Protein AF-A0A848TA53-F1 (afdb_monomer)

pLDDT: mean 90.96, std 12.97, range [39.28, 98.38]

Secondary structure (DSSP, 8-st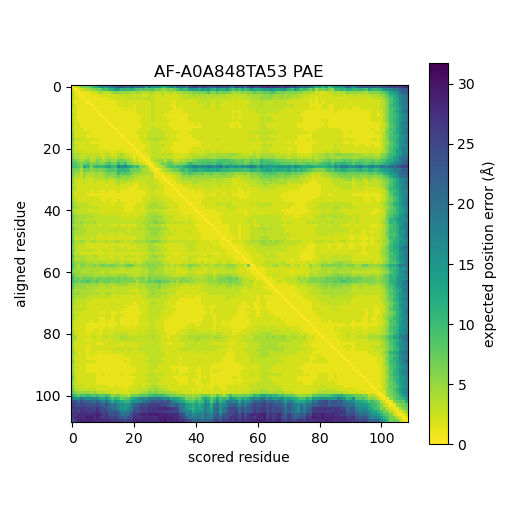ate):
-HHHHHHHHHHHHHHHTT-EESSPPPTT---SEEEEE-SS---HHHHTT-SSS--B-----SS--HHHHHHHHHEEEEE-SGGGGGS-HHHHHHHHHHHH---------

Foldseek 3Di:
DQQLVLVVLLQVLLVVLQKHFPDDDDNPDRDQKTKIFEPFFFDVVLQVPQDPWRKDQPDDDPDPDPVVVVRSRGIIITGSDNCCVVDDSVSSNVSSNSRHDDDPPPPDD

Radius of gyration: 14.4 Å; Cα contacts (8 Å, |Δi|>4): 156; chains: 1; bounding box: 31×33×45 Å

Mean predicted aligned error: 4.82 Å

Sequence (109 aa):
PRYLAQRQRVIDIAADCGLTPLAMPETDIPMTSMPFLAPSPIPLGAIERTRHLTYAKYYRPLAGLPEVTRLFAHLVNIPCHGDVAKLSDDQIAGDMLICTERRIQAVAS

Solvent-accessible surface area (backbone atoms only — not comparable to full-atom values): 6406 Å² total; per-residue (Å²): 115,58,26,55,55,35,40,51,52,49,51,54,47,34,46,78,50,57,32,40,66,72,63,86,76,67,91,85,64,76,44,58,53,47,52,26,34,34,91,47,71,43,54,69,77,36,49,73,65,36,82,82,60,81,53,47,71,86,71,80,68,94,58,90,43,70,68,54,46,52,50,56,34,20,37,38,31,42,67,13,31,63,73,55,76,80,54,55,70,67,56,54,40,54,40,48,36,54,44,53,60,79,77,78,74,78,78,82,125

Nearest PDB structures (foldseek):
  7ns7-assembly1_B  TM=6.024E-01  e=1.068E-01  Homo sapiens
  3kgw-assembly1_B  TM=6.704E-01  e=3.814E-01  Mus musculus
  7ns7-assembly1_A  TM=5.477E-01  e=2.019E-01  Homo sapiens
  1h0c-assembly1_A-2  TM=5.355E-01  e=3.358E-01  Homo sapiens
  4i8a-assembly2_D  TM=4.493E-01  e=1.668E-01  Homo sapiens

Structure (mmCIF, N/CA/C/O backbone):
data_AF-A0A848TA53-F1
#
_entry.id   AF-A0A848TA53-F1
#
loop_
_atom_site.group_PDB
_atom_site.id
_atom_site.type_symbol
_atom_site.label_atom_id
_atom_site.label_alt_id
_atom_site.label_comp_id
_atom_site.label_asym_id
_atom_site.label_entity_id
_atom_site.label_seq_id
_atom_site.pdbx_PDB_ins_code
_atom_site.Cartn_x
_atom_site.Cartn_y
_atom_site.Cartn_z
_atom_site.occupancy
_atom_site.B_iso_or_equiv
_atom_site.auth_seq_id
_atom_site.auth_comp_id
_atom_site.auth_asym_id
_atom_site.auth_atom_id
_atom_site.pdbx_PDB_model_num
ATOM 1 N N . PRO A 1 1 ? 9.427 7.027 -16.980 1.00 58.97 1 PRO A N 1
ATOM 2 C CA . PRO A 1 1 ? 9.068 5.632 -17.351 1.00 58.97 1 PRO A CA 1
ATOM 3 C C . PRO A 1 1 ? 8.978 4.655 -16.163 1.00 58.97 1 PRO A C 1
ATOM 5 O O . PRO A 1 1 ? 7.964 3.984 -16.028 1.00 58.97 1 PRO A O 1
ATOM 8 N N . ARG A 1 2 ? 9.998 4.580 -15.285 1.00 81.25 2 ARG A N 1
ATOM 9 C CA . ARG A 1 2 ? 10.041 3.570 -14.204 1.00 81.25 2 ARG A CA 1
ATOM 10 C C . ARG A 1 2 ? 8.907 3.692 -13.177 1.00 81.25 2 ARG A C 1
ATOM 12 O O . ARG A 1 2 ? 8.350 2.674 -12.802 1.00 81.25 2 ARG A O 1
ATOM 19 N N . TYR A 1 3 ? 8.529 4.907 -12.779 1.00 86.75 3 TYR A N 1
ATOM 20 C CA . TYR A 1 3 ? 7.473 5.128 -11.779 1.00 86.75 3 TYR A CA 1
ATOM 21 C C . TYR A 1 3 ? 6.098 4.611 -12.220 1.00 86.75 3 TYR A C 1
ATOM 23 O O . TYR A 1 3 ? 5.436 3.932 -11.449 1.00 86.75 3 TYR A O 1
ATOM 31 N N . LEU A 1 4 ? 5.687 4.873 -13.466 1.00 89.75 4 LEU A N 1
ATOM 32 C CA . LEU A 1 4 ? 4.387 4.415 -13.975 1.00 89.75 4 LEU A CA 1
ATOM 33 C C . LEU A 1 4 ? 4.323 2.883 -14.061 1.00 89.75 4 LEU A C 1
ATOM 35 O O . LEU A 1 4 ? 3.338 2.287 -13.636 1.00 89.75 4 LEU A O 1
ATOM 39 N N . ALA A 1 5 ? 5.402 2.249 -14.533 1.00 91.62 5 ALA A N 1
ATOM 40 C CA . ALA A 1 5 ? 5.499 0.793 -14.596 1.00 91.62 5 ALA A CA 1
ATOM 41 C C . ALA A 1 5 ? 5.494 0.149 -13.199 1.00 91.62 5 ALA A C 1
ATOM 43 O O . ALA A 1 5 ? 4.786 -0.827 -12.982 1.00 91.62 5 ALA A O 1
ATOM 44 N N . GLN A 1 6 ? 6.242 0.706 -12.236 1.00 94.38 6 GLN A N 1
ATOM 45 C CA . GLN A 1 6 ? 6.229 0.192 -10.862 1.00 94.38 6 GLN A CA 1
ATOM 46 C C . GLN A 1 6 ? 4.881 0.423 -10.176 1.00 94.38 6 GLN A C 1
ATOM 48 O O . GLN A 1 6 ? 4.428 -0.443 -9.439 1.00 94.38 6 GLN A O 1
ATOM 53 N N . ARG A 1 7 ? 4.205 1.544 -10.446 1.00 94.12 7 ARG A N 1
ATOM 54 C CA . ARG A 1 7 ? 2.847 1.799 -9.956 1.00 94.12 7 ARG A CA 1
ATOM 55 C C . ARG A 1 7 ? 1.870 0.737 -10.445 1.00 94.12 7 ARG A C 1
ATOM 57 O O . ARG A 1 7 ? 1.172 0.166 -9.618 1.00 94.12 7 ARG A O 1
ATOM 64 N N . GLN A 1 8 ? 1.847 0.458 -11.750 1.00 94.06 8 GLN A N 1
ATOM 65 C CA . GLN A 1 8 ? 0.961 -0.571 -12.299 1.00 94.06 8 GLN A CA 1
ATOM 66 C C . GLN A 1 8 ? 1.275 -1.947 -11.705 1.00 94.06 8 GLN A C 1
ATOM 68 O O . GLN A 1 8 ? 0.389 -2.596 -11.169 1.00 94.06 8 GLN A O 1
ATOM 73 N N . ARG A 1 9 ? 2.556 -2.323 -11.678 1.00 95.94 9 ARG A N 1
ATOM 74 C CA . ARG A 1 9 ? 3.021 -3.581 -11.084 1.00 95.94 9 ARG A CA 1
ATOM 75 C C . ARG A 1 9 ? 2.585 -3.745 -9.625 1.00 95.94 9 ARG A C 1
ATOM 77 O O . ARG A 1 9 ? 2.114 -4.805 -9.240 1.00 95.94 9 ARG A O 1
ATOM 84 N N . VAL A 1 10 ? 2.722 -2.698 -8.809 1.00 96.81 10 VAL A N 1
ATOM 85 C CA . VAL A 1 10 ? 2.289 -2.717 -7.403 1.00 96.81 10 VAL A CA 1
ATOM 86 C C . VAL A 1 10 ? 0.770 -2.847 -7.288 1.00 96.81 10 VAL A C 1
ATOM 88 O O . VAL A 1 10 ? 0.311 -3.542 -6.391 1.00 96.81 10 VAL A O 1
ATOM 91 N N . ILE A 1 11 ? -0.007 -2.215 -8.176 1.00 96.56 11 ILE A N 1
ATOM 92 C CA . ILE A 1 11 ? -1.472 -2.359 -8.208 1.00 96.56 11 ILE A CA 1
ATOM 93 C C . ILE A 1 11 ? -1.867 -3.805 -8.520 1.00 96.56 11 ILE A C 1
ATOM 95 O O . ILE A 1 11 ? -2.713 -4.351 -7.815 1.00 96.56 11 ILE A O 1
ATOM 99 N N . ASP A 1 12 ? -1.242 -4.414 -9.527 1.00 97.44 12 ASP A N 1
ATOM 100 C CA . ASP A 1 12 ? -1.565 -5.774 -9.963 1.00 97.44 12 ASP A CA 1
ATOM 101 C C . ASP A 1 12 ? -1.274 -6.788 -8.840 1.00 97.44 12 ASP A C 1
ATOM 103 O O . ASP A 1 12 ? -2.159 -7.534 -8.429 1.00 97.44 12 ASP A O 1
ATOM 107 N N . ILE A 1 13 ? -0.080 -6.725 -8.236 1.00 98.38 13 ILE A N 1
ATOM 108 C CA . ILE A 1 13 ? 0.300 -7.611 -7.119 1.00 98.38 13 ILE A CA 1
ATOM 109 C C . ILE A 1 13 ? -0.585 -7.367 -5.885 1.00 98.38 13 ILE A C 1
ATOM 111 O O . ILE A 1 13 ? -0.972 -8.308 -5.188 1.00 98.38 13 ILE A O 1
ATOM 115 N N . ALA A 1 14 ? -0.927 -6.107 -5.598 1.00 97.88 14 ALA A N 1
ATOM 116 C CA . ALA A 1 14 ? -1.803 -5.765 -4.482 1.00 97.88 14 ALA A CA 1
ATOM 117 C C . ALA A 1 14 ? -3.196 -6.381 -4.651 1.00 97.88 14 ALA A C 1
ATOM 119 O O . ALA A 1 14 ? -3.738 -6.912 -3.680 1.00 97.88 14 ALA A O 1
ATOM 120 N N . ALA A 1 15 ? -3.746 -6.357 -5.869 1.00 97.56 15 ALA A N 1
ATOM 121 C CA . ALA A 1 15 ? -5.027 -6.982 -6.175 1.00 97.56 15 ALA A CA 1
ATOM 122 C C . ALA A 1 15 ? -4.994 -8.495 -5.904 1.00 97.56 15 ALA A C 1
ATOM 124 O O . ALA A 1 15 ? -5.889 -9.006 -5.227 1.00 97.56 15 ALA A O 1
ATOM 125 N N . ASP A 1 16 ? -3.927 -9.183 -6.321 1.00 97.62 16 ASP A N 1
ATOM 126 C CA . ASP A 1 16 ? -3.736 -10.619 -6.068 1.00 97.62 16 ASP A CA 1
ATOM 127 C C . ASP A 1 16 ? -3.589 -10.945 -4.571 1.00 97.62 16 ASP A C 1
ATOM 129 O O . ASP A 1 16 ? -4.005 -12.009 -4.109 1.00 97.62 16 ASP A O 1
ATOM 133 N N . CYS A 1 17 ? -3.061 -10.006 -3.780 1.00 97.19 17 CYS A N 1
ATOM 134 C CA . CYS A 1 17 ? -2.971 -10.127 -2.322 1.00 97.19 17 CYS A CA 1
ATOM 135 C C . CYS A 1 17 ? -4.273 -9.742 -1.592 1.00 97.19 17 CYS A C 1
ATOM 137 O O . CYS A 1 17 ? -4.343 -9.837 -0.367 1.00 97.19 17 CYS A O 1
ATOM 139 N N . GLY A 1 18 ? -5.313 -9.306 -2.309 1.00 96.94 18 GLY A N 1
ATOM 140 C CA . GLY A 1 18 ? -6.597 -8.899 -1.733 1.00 96.94 18 GLY A CA 1
ATOM 141 C C . GLY A 1 18 ? -6.639 -7.458 -1.214 1.00 96.94 18 GLY A C 1
ATOM 142 O O . GLY A 1 18 ? -7.548 -7.105 -0.462 1.00 96.94 18 GLY A O 1
ATOM 143 N N . LEU A 1 19 ? -5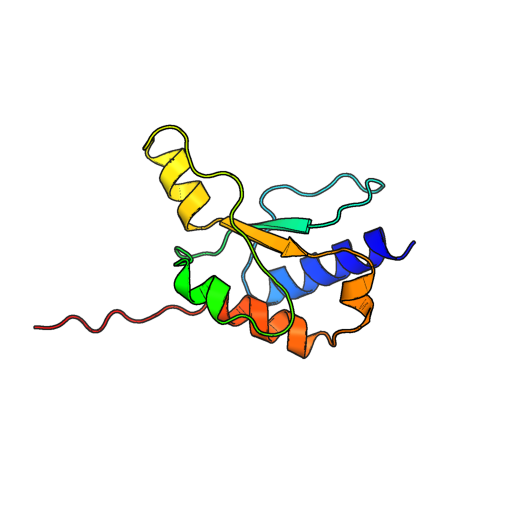.678 -6.617 -1.595 1.00 97.88 19 LEU A N 1
ATOM 144 C CA . LEU A 1 19 ? -5.690 -5.180 -1.337 1.00 97.88 19 LEU A CA 1
ATOM 145 C C . LEU A 1 19 ? -6.396 -4.442 -2.481 1.00 97.88 19 LEU A C 1
ATOM 147 O O . LEU A 1 19 ? -6.283 -4.805 -3.646 1.00 97.88 19 LEU A O 1
ATOM 151 N N . THR A 1 20 ? -7.106 -3.361 -2.164 1.00 97.81 20 THR A N 1
ATOM 152 C CA . THR A 1 20 ? -7.766 -2.508 -3.169 1.00 97.81 20 THR A CA 1
ATOM 153 C C . THR A 1 20 ? -7.200 -1.092 -3.116 1.00 97.81 20 THR A C 1
ATOM 155 O O . THR A 1 20 ? -7.093 -0.552 -2.015 1.00 97.81 20 THR A O 1
ATOM 158 N N . PRO A 1 21 ? -6.844 -0.448 -4.243 1.00 97.12 21 PRO A N 1
ATOM 159 C CA . PRO A 1 21 ? -6.436 0.955 -4.236 1.00 97.12 21 PRO A CA 1
ATOM 160 C C . PRO A 1 21 ? -7.501 1.838 -3.575 1.00 97.12 21 PRO A C 1
ATOM 162 O O . PRO A 1 21 ? -8.686 1.710 -3.877 1.00 97.12 21 PRO A O 1
ATOM 165 N N . LEU A 1 22 ? -7.094 2.758 -2.693 1.00 96.12 22 LEU A N 1
ATOM 166 C CA . LEU A 1 22 ? -8.025 3.724 -2.091 1.00 96.12 22 LEU A CA 1
ATOM 167 C C . LEU A 1 22 ? -8.670 4.614 -3.165 1.00 96.12 22 LEU A C 1
ATOM 169 O O . LEU A 1 22 ? -9.839 4.977 -3.065 1.00 96.12 22 LEU A O 1
ATOM 173 N N . ALA A 1 23 ? -7.889 4.963 -4.184 1.00 93.06 23 ALA A N 1
ATOM 174 C CA . ALA A 1 23 ? -8.337 5.637 -5.388 1.00 93.06 23 ALA A CA 1
ATOM 175 C C . ALA A 1 23 ? -7.451 5.198 -6.556 1.00 93.06 23 ALA A C 1
ATOM 177 O O . ALA A 1 23 ? -6.251 4.967 -6.378 1.00 93.06 23 ALA A O 1
ATOM 178 N N . MET A 1 24 ? -8.036 5.101 -7.750 1.00 90.50 24 MET A N 1
ATOM 179 C CA . MET A 1 24 ? -7.259 4.849 -8.960 1.00 90.50 24 MET A CA 1
ATOM 180 C C . MET A 1 24 ? -6.507 6.124 -9.358 1.00 90.50 24 MET A C 1
ATOM 182 O O . MET A 1 24 ? -7.114 7.196 -9.397 1.00 90.50 24 MET A O 1
ATOM 186 N N . PRO A 1 25 ? -5.198 6.035 -9.632 1.00 84.88 25 PRO A N 1
ATOM 187 C CA . PRO A 1 25 ? -4.400 7.200 -9.970 1.00 84.88 25 PRO A CA 1
ATOM 188 C C . PRO A 1 25 ? -4.651 7.630 -11.419 1.00 84.88 25 PRO A C 1
ATOM 190 O O . PRO A 1 25 ? -4.867 6.794 -12.297 1.00 84.88 25 PRO A O 1
ATOM 193 N N . GLU A 1 26 ? -4.543 8.930 -11.691 1.00 83.94 26 GLU A N 1
ATOM 194 C CA . GLU A 1 26 ? -4.510 9.443 -13.064 1.00 83.94 26 GLU A CA 1
ATOM 195 C C . GLU A 1 26 ? -3.289 8.889 -13.821 1.00 83.94 26 GLU A C 1
ATOM 197 O O . GLU A 1 26 ? -2.221 8.645 -13.241 1.00 83.94 26 GLU A O 1
ATOM 202 N N . THR A 1 27 ? -3.436 8.660 -15.127 1.00 77.19 27 THR A N 1
ATOM 203 C CA . THR A 1 27 ? -2.524 7.813 -15.913 1.00 77.19 27 THR A CA 1
ATOM 204 C C . THR A 1 27 ? -1.075 8.299 -15.927 1.00 77.19 27 THR A C 1
ATOM 206 O O . THR A 1 27 ? -0.182 7.454 -15.886 1.00 77.19 27 THR A O 1
ATOM 209 N N . ASP A 1 28 ? -0.822 9.607 -15.835 1.00 82.69 28 ASP A N 1
ATOM 210 C CA . ASP A 1 28 ? 0.506 10.179 -16.112 1.00 82.69 28 ASP A CA 1
ATOM 211 C C . ASP A 1 28 ? 1.210 10.810 -14.901 1.00 82.69 28 ASP A C 1
ATOM 213 O O . ASP A 1 28 ? 2.284 11.401 -15.037 1.00 82.69 28 ASP A O 1
ATOM 217 N N . ILE A 1 29 ? 0.658 10.653 -13.694 1.00 84.88 29 ILE A N 1
ATOM 218 C CA . ILE A 1 29 ? 1.256 11.227 -12.482 1.00 84.88 29 ILE A CA 1
ATOM 219 C C . ILE A 1 29 ? 2.277 10.250 -11.871 1.00 84.88 29 ILE A C 1
ATOM 221 O O . ILE A 1 29 ? 1.905 9.143 -11.462 1.00 84.88 29 ILE A O 1
ATOM 225 N N . PRO A 1 30 ? 3.568 10.625 -11.758 1.00 85.38 30 PRO A N 1
ATOM 226 C CA . PRO A 1 30 ? 4.544 9.822 -11.037 1.00 85.38 30 PRO A CA 1
ATOM 227 C C . PRO A 1 30 ? 4.236 9.840 -9.538 1.00 85.38 30 PRO A C 1
ATOM 229 O O . PRO A 1 30 ? 4.024 10.892 -8.941 1.00 85.38 30 PRO A O 1
ATOM 232 N N . MET A 1 31 ? 4.252 8.663 -8.917 1.00 90.31 31 MET A N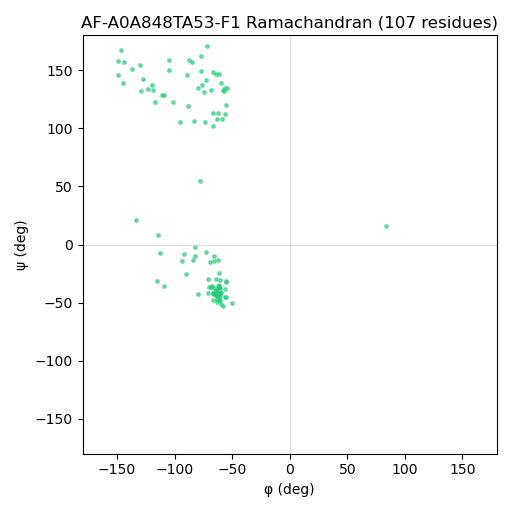 1
ATOM 233 C CA . MET A 1 31 ? 3.944 8.497 -7.498 1.00 90.31 31 MET A CA 1
ATOM 234 C C . MET A 1 31 ? 5.061 7.726 -6.810 1.00 90.31 31 MET A C 1
ATOM 236 O O . MET A 1 31 ? 5.636 6.800 -7.379 1.00 90.31 31 MET A O 1
ATOM 240 N N . THR A 1 32 ? 5.381 8.111 -5.578 1.00 93.69 32 THR A N 1
ATOM 241 C CA . THR A 1 32 ? 6.376 7.409 -4.756 1.00 93.69 32 THR A CA 1
ATOM 242 C C . THR A 1 32 ? 5.749 6.315 -3.902 1.00 93.69 32 THR A C 1
ATOM 244 O O . THR A 1 32 ? 6.430 5.344 -3.579 1.00 93.69 32 THR A O 1
ATOM 247 N N . SER A 1 33 ? 4.461 6.444 -3.576 1.00 95.62 33 SER A N 1
ATOM 248 C CA . SER A 1 33 ? 3.658 5.437 -2.882 1.00 95.62 33 SER A CA 1
ATOM 249 C C . SER A 1 33 ? 2.192 5.519 -3.302 1.00 95.62 33 SER A C 1
ATOM 251 O O . SER A 1 33 ? 1.735 6.571 -3.754 1.00 95.62 33 SER A O 1
ATOM 253 N N . MET A 1 34 ? 1.468 4.418 -3.121 1.00 95.88 34 MET A N 1
ATOM 254 C CA . MET A 1 34 ? 0.041 4.284 -3.403 1.00 95.88 34 MET A CA 1
ATOM 255 C C . MET A 1 34 ? -0.712 3.840 -2.139 1.00 95.88 34 MET A C 1
ATOM 257 O O . MET A 1 34 ? -0.248 2.919 -1.464 1.00 95.88 34 MET A O 1
ATOM 261 N N . PRO A 1 35 ? -1.851 4.471 -1.801 1.00 97.31 35 PRO A N 1
ATOM 262 C CA . PRO A 1 35 ? -2.711 4.032 -0.707 1.00 97.31 35 PRO A CA 1
ATOM 263 C C . PRO A 1 35 ? -3.604 2.854 -1.121 1.00 97.31 35 PRO A C 1
ATOM 265 O O . PRO A 1 35 ? -4.267 2.900 -2.158 1.00 97.31 35 PRO A O 1
ATOM 268 N N . PHE A 1 36 ? -3.680 1.841 -0.264 1.00 98.12 36 PHE A N 1
ATOM 269 C CA . PHE A 1 36 ? -4.514 0.651 -0.421 1.00 98.12 36 PHE A CA 1
ATOM 270 C C . PHE A 1 36 ? -5.340 0.374 0.834 1.00 98.12 36 PHE A C 1
ATOM 272 O O . PHE A 1 36 ? -4.949 0.727 1.946 1.00 98.12 36 PHE A O 1
ATOM 279 N N . LEU A 1 37 ? -6.468 -0.301 0.650 1.00 98.00 37 LEU A N 1
ATOM 280 C CA . LEU A 1 37 ? -7.343 -0.802 1.695 1.00 98.00 37 LEU A CA 1
ATOM 281 C C . LEU A 1 37 ? -7.254 -2.323 1.761 1.00 98.00 37 LEU A C 1
ATOM 283 O O . LEU A 1 37 ? -7.428 -3.007 0.752 1.00 98.00 37 LEU A O 1
ATOM 287 N N . ALA A 1 38 ? -7.022 -2.838 2.964 1.00 97.31 38 ALA A N 1
ATOM 288 C CA . ALA A 1 38 ? -7.168 -4.252 3.267 1.00 97.31 38 ALA A CA 1
ATOM 289 C C . ALA A 1 38 ? -8.622 -4.606 3.623 1.00 97.31 38 ALA A C 1
ATOM 291 O O . ALA A 1 38 ? -9.369 -3.756 4.114 1.00 97.31 38 ALA A O 1
ATOM 292 N N . PRO A 1 39 ? -9.024 -5.879 3.462 1.00 95.12 39 PRO A N 1
ATOM 293 C CA . PRO A 1 39 ? -10.348 -6.364 3.857 1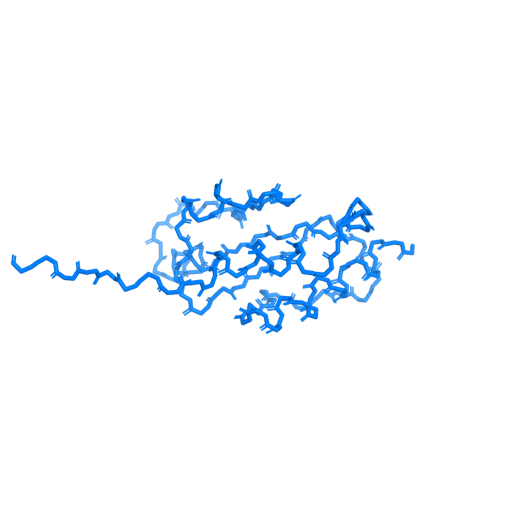.00 95.12 39 PRO A CA 1
ATOM 294 C C . PRO A 1 39 ? -10.505 -6.489 5.382 1.00 95.12 39 PRO A C 1
ATOM 296 O O . PRO A 1 39 ? -11.579 -6.824 5.879 1.00 95.12 39 PRO A O 1
ATOM 299 N N . SER A 1 40 ? -9.432 -6.293 6.147 1.00 95.25 40 SER A N 1
ATOM 300 C CA . SER A 1 40 ? -9.421 -6.344 7.610 1.00 95.25 40 SER A CA 1
ATOM 301 C C . SER A 1 40 ? -8.448 -5.300 8.172 1.00 95.25 40 SER A C 1
ATOM 303 O O . SER A 1 40 ? -7.543 -4.874 7.449 1.00 95.25 40 SER A O 1
ATOM 305 N N . PRO A 1 41 ? -8.616 -4.850 9.431 1.00 96.62 41 PRO A N 1
ATOM 306 C CA . PRO A 1 41 ? -7.727 -3.860 10.023 1.00 96.62 41 PRO A CA 1
ATOM 307 C C . PRO A 1 41 ? -6.268 -4.321 10.022 1.00 96.62 41 PRO A C 1
ATOM 309 O O . PRO A 1 41 ? -5.961 -5.429 10.455 1.00 96.62 41 PRO A O 1
ATOM 312 N N . ILE A 1 42 ? -5.369 -3.436 9.599 1.00 96.00 42 ILE A N 1
ATOM 313 C CA . ILE A 1 42 ? -3.926 -3.672 9.567 1.00 96.00 42 ILE A CA 1
ATOM 314 C C . ILE A 1 42 ? -3.326 -3.096 10.857 1.00 96.00 42 ILE A C 1
ATOM 316 O O . ILE A 1 42 ? -3.225 -1.867 10.980 1.00 96.00 42 ILE A O 1
ATOM 320 N N . PRO A 1 43 ? -2.931 -3.928 11.837 1.00 93.31 43 PRO A N 1
ATOM 321 C CA . PRO A 1 43 ? -2.247 -3.436 13.026 1.00 93.31 43 PRO A CA 1
ATOM 322 C C . PRO A 1 43 ? -0.866 -2.883 12.649 1.00 93.31 43 PRO A C 1
ATOM 324 O O . PRO A 1 43 ? -0.211 -3.407 11.751 1.00 93.31 43 PRO A O 1
ATOM 327 N N . LEU A 1 44 ? -0.379 -1.863 13.366 1.00 91.94 44 LEU A N 1
ATOM 328 C CA . LEU A 1 44 ? 0.951 -1.283 13.107 1.00 91.94 44 LEU A CA 1
ATOM 329 C C . LEU A 1 44 ? 2.068 -2.336 13.173 1.00 91.94 44 LEU A C 1
ATOM 331 O O . LEU A 1 44 ? 2.932 -2.368 12.306 1.00 91.94 44 LEU A O 1
ATOM 335 N N . GLY A 1 45 ? 1.972 -3.286 14.105 1.00 92.81 45 GLY A N 1
ATOM 336 C CA . GLY A 1 45 ? 2.928 -4.388 14.195 1.00 92.81 45 GLY A CA 1
ATOM 337 C C . GLY A 1 45 ? 2.907 -5.366 13.012 1.00 92.81 45 GLY A C 1
ATOM 338 O O . GLY A 1 45 ? 3.754 -6.246 12.966 1.00 92.81 45 GLY A O 1
ATOM 339 N N . ALA A 1 46 ? 1.940 -5.302 12.084 1.00 92.81 46 ALA A N 1
ATOM 340 C CA . ALA A 1 46 ? 2.020 -6.021 10.803 1.00 92.81 46 ALA A CA 1
ATOM 341 C C . ALA A 1 46 ? 2.909 -5.279 9.803 1.00 92.81 46 ALA A C 1
ATOM 343 O O . ALA A 1 46 ? 3.760 -5.899 9.177 1.00 92.81 46 ALA A O 1
ATOM 344 N N . ILE A 1 47 ? 2.773 -3.955 9.739 1.00 93.88 47 ILE A N 1
ATOM 345 C CA . ILE A 1 47 ? 3.618 -3.082 8.916 1.00 93.88 47 ILE A CA 1
ATOM 346 C C . ILE A 1 47 ? 5.089 -3.222 9.324 1.00 93.88 47 ILE A C 1
ATOM 348 O O . ILE A 1 47 ? 5.951 -3.340 8.470 1.00 93.88 47 ILE A O 1
ATOM 352 N N . GLU A 1 48 ? 5.384 -3.305 10.621 1.00 93.81 48 GLU A N 1
ATOM 353 C CA . GLU A 1 48 ? 6.755 -3.486 11.130 1.00 93.81 48 GLU A CA 1
ATOM 354 C C . GLU A 1 48 ? 7.393 -4.840 10.766 1.00 93.81 48 GLU A C 1
ATOM 356 O O . GLU A 1 48 ? 8.600 -5.011 10.925 1.00 93.81 48 GLU A O 1
ATOM 361 N N . ARG A 1 49 ? 6.602 -5.820 10.306 1.00 94.69 49 ARG A N 1
ATOM 362 C CA . ARG A 1 49 ? 7.100 -7.146 9.902 1.00 94.69 49 ARG A CA 1
ATOM 363 C C . ARG A 1 49 ? 7.445 -7.241 8.419 1.00 94.69 49 ARG A C 1
ATOM 365 O O . ARG A 1 49 ? 7.993 -8.273 8.023 1.00 94.69 49 ARG A O 1
ATOM 372 N N . THR A 1 50 ? 7.122 -6.228 7.616 1.00 95.44 50 THR A N 1
ATOM 373 C CA . THR A 1 50 ? 7.548 -6.195 6.213 1.00 95.44 50 THR A CA 1
ATOM 374 C C . THR A 1 50 ? 9.070 -6.120 6.142 1.00 95.44 50 THR A C 1
ATOM 376 O O . THR A 1 50 ? 9.731 -5.591 7.039 1.00 95.44 50 THR A O 1
ATOM 379 N N . ARG A 1 51 ? 9.656 -6.728 5.112 1.00 96.12 51 ARG A N 1
ATOM 380 C CA . ARG A 1 51 ? 11.106 -6.962 5.033 1.00 96.12 51 ARG A CA 1
ATOM 381 C C . ARG A 1 51 ? 11.775 -6.212 3.900 1.00 96.12 51 ARG A C 1
ATOM 383 O O . ARG A 1 51 ? 12.952 -5.878 4.009 1.00 96.12 51 ARG A O 1
ATOM 390 N N . HIS A 1 52 ? 11.060 -6.005 2.803 1.00 97.38 52 HIS A N 1
ATOM 391 C CA . HIS A 1 52 ? 11.628 -5.522 1.552 1.00 97.38 52 HIS A CA 1
ATOM 392 C C . HIS A 1 52 ? 11.199 -4.090 1.252 1.00 97.38 52 HIS A C 1
ATOM 394 O O . HIS A 1 52 ? 11.994 -3.300 0.742 1.00 97.38 52 HIS A O 1
ATOM 400 N N . LEU A 1 53 ? 9.963 -3.744 1.604 1.00 95.94 53 LEU A N 1
ATOM 401 C CA . LEU A 1 53 ? 9.403 -2.412 1.463 1.00 95.94 53 LEU A CA 1
ATOM 402 C C . LEU A 1 53 ? 8.987 -1.845 2.819 1.00 95.94 53 LEU A C 1
ATOM 404 O O . LEU A 1 53 ? 8.344 -2.506 3.634 1.00 95.94 53 LEU A O 1
ATOM 408 N N . THR A 1 54 ? 9.302 -0.569 3.029 1.00 95.19 54 THR A N 1
ATOM 409 C CA . THR A 1 54 ? 8.825 0.179 4.192 1.00 95.19 54 THR A CA 1
ATOM 410 C C . THR A 1 54 ? 7.423 0.698 3.913 1.00 95.19 54 THR A C 1
ATOM 412 O O . THR A 1 54 ? 7.239 1.635 3.133 1.00 95.19 54 THR A O 1
ATOM 415 N N . TYR A 1 55 ? 6.431 0.085 4.550 1.00 96.56 55 TYR A N 1
ATOM 416 C CA . TYR A 1 55 ? 5.042 0.525 4.476 1.00 96.56 55 TYR A CA 1
ATOM 417 C C . TYR A 1 55 ? 4.743 1.576 5.541 1.00 96.56 55 TYR A C 1
ATOM 419 O O . TYR A 1 55 ? 5.428 1.689 6.558 1.00 96.56 55 TYR A O 1
ATOM 427 N N . ALA A 1 56 ? 3.693 2.358 5.312 1.00 95.25 56 ALA A N 1
ATOM 428 C CA . ALA A 1 56 ? 3.256 3.376 6.257 1.00 95.25 56 ALA A CA 1
ATOM 429 C C . ALA A 1 56 ? 1.735 3.542 6.245 1.00 95.25 56 ALA A C 1
ATOM 431 O O . ALA A 1 56 ? 1.051 3.075 5.341 1.00 95.25 56 ALA A O 1
ATOM 432 N N . LYS A 1 57 ? 1.194 4.245 7.243 1.00 95.81 57 LYS A N 1
ATOM 433 C CA . LYS A 1 57 ? -0.195 4.721 7.244 1.00 95.81 57 LYS A CA 1
ATOM 434 C C . LYS A 1 57 ? -0.191 6.242 7.258 1.00 95.81 57 LYS A C 1
ATOM 436 O O . LYS A 1 57 ? 0.345 6.834 8.195 1.00 95.81 57 LYS A O 1
ATOM 441 N N . TYR A 1 58 ? -0.822 6.871 6.269 1.00 93.62 58 TYR A N 1
ATOM 442 C CA . TYR A 1 58 ? -0.910 8.329 6.186 1.00 93.62 58 TYR A CA 1
ATOM 443 C C . TYR A 1 58 ? -2.357 8.793 5.976 1.00 93.62 58 TYR A C 1
ATOM 445 O O . TYR A 1 58 ? -3.035 8.276 5.104 1.00 93.62 58 TYR A O 1
ATOM 453 N N . TYR A 1 59 ? -2.893 9.764 6.714 1.00 92.62 59 TYR A N 1
ATOM 454 C CA . TYR A 1 59 ? -2.402 10.373 7.958 1.00 92.62 59 TYR A CA 1
ATOM 455 C C . TYR A 1 59 ? -3.222 9.876 9.146 1.00 92.62 59 TYR A C 1
ATOM 457 O O . TYR A 1 59 ? -4.354 9.417 8.990 1.00 92.62 59 TYR A O 1
ATOM 465 N N . ARG A 1 60 ? -2.653 9.982 10.352 1.00 92.81 60 ARG A N 1
ATOM 466 C CA . ARG A 1 60 ? -3.389 9.695 11.584 1.00 92.81 60 ARG A CA 1
ATOM 467 C C . ARG A 1 60 ? -4.636 10.594 11.653 1.00 92.81 60 ARG A C 1
ATOM 469 O O . ARG A 1 60 ? -4.493 11.802 11.456 1.00 92.81 60 ARG A O 1
ATOM 476 N N . PRO A 1 61 ? -5.826 10.050 11.960 1.00 94.69 61 PRO A N 1
ATOM 477 C CA . PRO A 1 61 ? -7.030 10.855 12.116 1.00 94.69 61 PRO A CA 1
ATOM 478 C C . PRO A 1 61 ? -6.840 11.946 13.177 1.00 94.69 61 PRO A C 1
ATOM 480 O O . PRO A 1 61 ? -6.337 11.665 14.266 1.00 94.69 61 PRO A O 1
ATOM 483 N N . LEU A 1 62 ? -7.267 13.175 12.870 1.00 95.25 62 LEU A N 1
ATOM 484 C CA . LEU A 1 62 ? -7.243 14.297 13.821 1.00 95.25 62 LEU A CA 1
ATOM 485 C C . LEU A 1 62 ? -8.292 14.137 14.930 1.00 95.25 62 LEU A C 1
ATOM 487 O O . LEU A 1 62 ? -8.089 14.591 16.052 1.00 95.25 62 LEU A O 1
ATOM 491 N N . ALA A 1 63 ? -9.402 13.470 14.613 1.00 94.50 63 ALA A N 1
ATOM 492 C CA . ALA A 1 63 ? -10.467 13.122 15.542 1.00 94.50 63 ALA A CA 1
ATOM 493 C C . ALA A 1 63 ? -10.923 11.678 15.292 1.00 94.50 63 ALA A C 1
ATOM 495 O O . ALA A 1 63 ? -10.853 11.179 14.166 1.00 94.50 63 ALA A O 1
ATOM 496 N N . GLY A 1 64 ? -11.408 11.012 16.341 1.00 92.75 64 GLY A N 1
ATOM 497 C CA . GLY A 1 64 ? -11.902 9.633 16.293 1.00 92.75 64 GLY A CA 1
ATOM 498 C C . GLY A 1 64 ? -13.303 9.506 15.694 1.00 92.75 64 GLY A C 1
ATOM 499 O O . GLY A 1 64 ? -14.200 8.987 16.351 1.00 92.75 64 GLY A O 1
ATOM 500 N N . LEU A 1 65 ? -13.515 10.016 14.478 1.00 96.19 65 LEU A N 1
ATOM 501 C CA . LEU A 1 65 ? -14.784 9.850 13.768 1.00 96.19 65 LEU A CA 1
ATOM 502 C C . LEU A 1 65 ? -14.887 8.423 13.203 1.00 96.19 65 LEU A C 1
ATOM 504 O O . LEU A 1 65 ? -13.904 7.961 12.618 1.00 96.19 65 LEU A O 1
ATOM 508 N N . PRO A 1 66 ? -16.051 7.746 13.297 1.00 95.12 66 PRO A N 1
ATOM 509 C CA . PRO A 1 66 ? -16.177 6.325 12.963 1.00 95.12 66 PRO A CA 1
ATOM 510 C C . PRO A 1 66 ? -15.601 5.944 11.595 1.00 95.12 66 PRO A C 1
ATOM 512 O O . PRO A 1 66 ? -14.753 5.056 11.514 1.00 95.12 66 PRO A O 1
ATOM 515 N N . GLU A 1 67 ? -15.973 6.661 10.532 1.00 94.94 67 GLU A N 1
ATOM 516 C CA . GLU A 1 67 ? -15.495 6.347 9.180 1.00 94.94 67 GLU A CA 1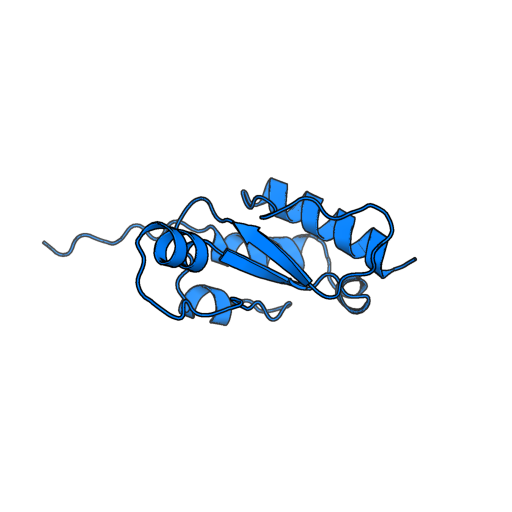
ATOM 517 C C . GLU A 1 67 ? -14.011 6.652 8.981 1.00 94.94 67 GLU A C 1
ATOM 519 O O . GLU A 1 67 ? -13.311 5.889 8.321 1.00 94.94 67 GLU A O 1
ATOM 524 N N . VAL A 1 68 ? -13.4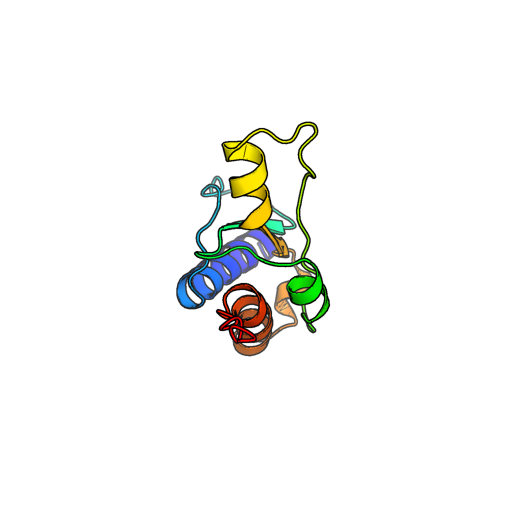95 7.723 9.587 1.00 94.69 68 VAL A N 1
ATOM 525 C CA . VAL A 1 68 ? -12.081 8.104 9.451 1.00 94.69 68 VAL A CA 1
ATOM 526 C C . VAL A 1 68 ? -11.193 7.108 10.198 1.00 94.69 68 VAL A C 1
ATOM 528 O O . VAL A 1 68 ? -10.169 6.662 9.678 1.00 94.69 68 VAL A O 1
ATOM 531 N N . THR A 1 69 ? -11.611 6.701 11.396 1.00 96.00 69 THR A N 1
ATOM 532 C CA . THR A 1 69 ? -10.946 5.653 12.172 1.00 96.00 69 THR A CA 1
ATOM 533 C C . THR A 1 69 ? -11.002 4.313 11.445 1.00 96.00 69 THR A C 1
ATOM 535 O O . THR A 1 69 ? -9.976 3.637 11.348 1.00 96.00 69 THR A O 1
ATOM 538 N N . ARG A 1 70 ? -12.161 3.943 10.882 1.00 96.00 70 ARG A N 1
ATOM 539 C CA . ARG A 1 70 ? -12.319 2.717 10.091 1.00 96.00 70 ARG A CA 1
ATOM 540 C C . ARG A 1 70 ? -11.410 2.730 8.868 1.00 96.00 70 ARG A C 1
ATOM 542 O O . ARG A 1 70 ? -10.690 1.758 8.654 1.00 96.00 70 ARG A O 1
ATOM 549 N N . LEU A 1 71 ? -11.393 3.820 8.105 1.00 96.75 71 LEU A N 1
ATOM 550 C CA . LEU A 1 71 ? -10.539 3.969 6.930 1.00 96.75 71 LEU A CA 1
ATOM 551 C C . LEU A 1 71 ? -9.062 3.806 7.301 1.00 96.75 71 LEU A C 1
ATOM 553 O O . LEU A 1 71 ? -8.373 2.955 6.745 1.00 96.75 71 LEU A O 1
ATOM 557 N N . PHE A 1 72 ? -8.590 4.554 8.300 1.00 97.56 72 PHE A N 1
ATOM 558 C CA . PHE A 1 72 ? -7.197 4.497 8.746 1.00 97.56 72 PHE A CA 1
ATOM 559 C C . PHE A 1 72 ? -6.789 3.106 9.260 1.00 97.56 72 PHE A C 1
ATOM 561 O O . PHE A 1 72 ? -5.658 2.661 9.042 1.00 97.56 72 PHE A O 1
ATOM 568 N N . ALA A 1 73 ? -7.705 2.383 9.911 1.00 96.75 73 ALA A N 1
ATOM 569 C CA . ALA A 1 73 ? -7.450 1.025 10.381 1.00 96.75 73 ALA A CA 1
ATOM 570 C C . ALA A 1 73 ? -7.137 0.058 9.224 1.00 96.75 73 ALA A C 1
ATOM 572 O O . ALA A 1 73 ? -6.249 -0.780 9.368 1.00 96.75 73 ALA A O 1
ATOM 573 N N . HIS A 1 74 ? -7.781 0.219 8.067 1.00 97.50 74 HIS A N 1
ATOM 574 C CA . HIS A 1 74 ? -7.604 -0.644 6.889 1.00 97.50 74 HIS A CA 1
ATOM 575 C C . HIS A 1 74 ? -6.561 -0.128 5.888 1.00 97.50 74 HIS A C 1
ATOM 577 O O . HIS A 1 74 ? -6.140 -0.873 5.010 1.00 97.50 74 HIS A O 1
ATOM 583 N N . LEU A 1 75 ? -6.146 1.134 6.014 1.00 97.88 75 LEU A N 1
ATOM 584 C CA . LEU A 1 75 ? -5.233 1.794 5.085 1.00 97.88 75 LEU A CA 1
ATOM 585 C C . LEU A 1 75 ? -3.788 1.298 5.218 1.00 97.88 75 LEU A C 1
ATOM 587 O O . LEU A 1 75 ? -3.293 1.137 6.334 1.00 97.88 75 LEU A O 1
ATOM 591 N N . VAL A 1 76 ? -3.085 1.157 4.099 1.00 97.81 76 VAL A N 1
ATOM 592 C CA . VAL A 1 76 ? -1.621 1.052 4.027 1.00 97.81 76 VAL A CA 1
ATOM 593 C C . VAL A 1 76 ? -1.113 1.745 2.766 1.00 97.81 76 VAL A C 1
ATOM 595 O O . VAL A 1 76 ? -1.710 1.632 1.701 1.00 97.81 76 VAL A O 1
ATOM 598 N N . ASN A 1 77 ? -0.006 2.469 2.878 1.00 98.00 77 ASN A N 1
ATOM 599 C CA . ASN A 1 77 ? 0.681 3.089 1.758 1.00 98.00 77 ASN A CA 1
ATOM 600 C C . ASN A 1 77 ? 1.887 2.235 1.378 1.00 98.00 77 ASN A C 1
ATOM 602 O O . ASN A 1 77 ? 2.772 2.002 2.204 1.00 98.00 77 ASN A O 1
ATOM 606 N N . ILE A 1 78 ? 1.911 1.805 0.120 1.00 97.75 78 ILE A N 1
ATOM 607 C CA . ILE A 1 78 ? 2.914 0.894 -0.431 1.00 97.75 78 ILE A CA 1
ATOM 608 C C . ILE A 1 78 ? 3.790 1.663 -1.424 1.00 97.75 78 ILE A C 1
ATOM 610 O O . ILE A 1 78 ? 3.245 2.334 -2.308 1.00 97.75 78 ILE A O 1
ATOM 614 N N . PRO A 1 79 ? 5.128 1.607 -1.308 1.00 97.19 79 PRO A N 1
ATOM 615 C CA . PRO A 1 79 ? 6.019 2.272 -2.248 1.00 97.19 79 PRO A CA 1
ATOM 616 C C . PRO A 1 79 ? 5.842 1.779 -3.688 1.00 97.19 79 PRO A C 1
ATOM 618 O O . PR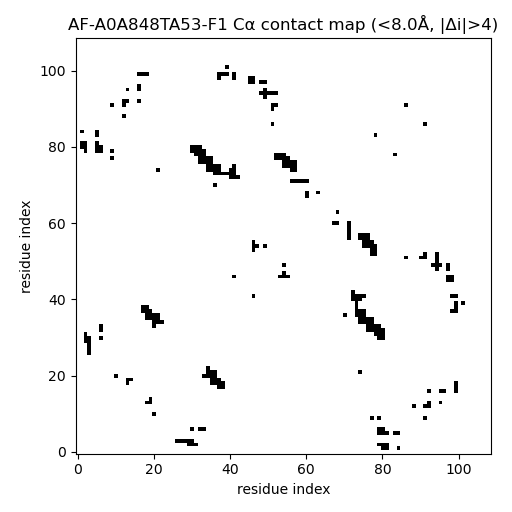O A 1 79 ? 5.735 0.586 -3.944 1.00 97.19 79 PRO A O 1
ATOM 621 N N . CYS A 1 80 ? 5.882 2.711 -4.637 1.00 95.75 80 CYS A N 1
ATOM 622 C CA . CYS A 1 80 ? 5.888 2.442 -6.080 1.00 95.75 80 CYS A CA 1
ATOM 623 C C . CYS A 1 80 ? 6.956 3.270 -6.820 1.00 95.75 80 CYS A C 1
ATOM 625 O O . CYS A 1 80 ? 6.869 3.515 -8.023 1.00 95.75 80 CYS A O 1
ATOM 627 N N . HIS A 1 81 ? 7.969 3.745 -6.091 1.00 94.38 81 HIS A N 1
ATOM 628 C CA . HIS A 1 81 ? 9.098 4.480 -6.652 1.00 94.38 81 HIS A CA 1
ATOM 629 C C . HIS A 1 81 ? 10.055 3.576 -7.449 1.00 94.38 81 HIS A C 1
ATOM 631 O O . HIS A 1 81 ? 9.992 2.350 -7.388 1.00 94.38 81 HIS A O 1
ATOM 637 N N . GLY A 1 82 ? 11.016 4.177 -8.158 1.00 92.94 82 GLY A N 1
ATOM 638 C CA . GLY A 1 82 ? 11.946 3.455 -9.037 1.00 92.94 82 GLY A CA 1
ATOM 639 C C . GLY A 1 82 ? 12.740 2.314 -8.382 1.00 92.94 82 GLY A C 1
ATOM 640 O O . GLY A 1 82 ? 13.016 1.328 -9.059 1.00 92.94 82 GLY A O 1
ATOM 641 N N . ASP A 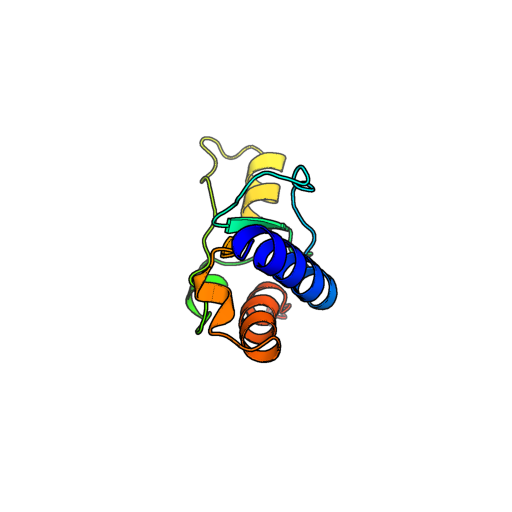1 83 ? 13.061 2.403 -7.087 1.00 93.94 83 ASP A N 1
ATOM 642 C CA . ASP A 1 83 ? 13.798 1.342 -6.380 1.00 93.94 83 ASP A CA 1
ATOM 643 C C . ASP A 1 83 ? 13.005 0.041 -6.176 1.00 93.94 83 ASP A C 1
ATOM 645 O O . ASP A 1 83 ? 13.622 -0.998 -5.958 1.00 93.94 83 ASP A O 1
ATOM 649 N N . VAL A 1 84 ? 11.675 0.047 -6.344 1.00 95.75 84 VAL A N 1
ATOM 650 C CA . VAL A 1 84 ? 10.854 -1.182 -6.313 1.00 95.75 84 VAL A CA 1
ATOM 651 C C . VAL A 1 84 ? 11.255 -2.151 -7.433 1.00 95.75 84 VAL A C 1
ATOM 653 O O . VAL A 1 84 ? 11.126 -3.365 -7.297 1.00 95.75 84 VAL A O 1
ATOM 656 N N . ALA A 1 85 ? 11.851 -1.638 -8.515 1.00 96.00 85 ALA A N 1
ATOM 657 C CA . ALA A 1 85 ? 12.380 -2.459 -9.600 1.00 96.00 85 ALA A CA 1
ATOM 658 C C . ALA A 1 85 ? 13.520 -3.407 -9.167 1.00 96.00 85 ALA A C 1
ATOM 660 O O . ALA A 1 85 ? 13.888 -4.287 -9.937 1.00 96.00 85 ALA A O 1
ATOM 661 N N . LYS A 1 86 ? 14.099 -3.226 -7.970 1.00 96.12 86 LYS A N 1
ATOM 662 C CA . LYS A 1 86 ? 15.146 -4.098 -7.409 1.00 96.12 86 LYS A CA 1
ATOM 663 C C . LYS A 1 86 ? 14.591 -5.357 -6.729 1.00 96.12 86 LYS A C 1
ATOM 665 O O . LYS A 1 86 ? 15.377 -6.225 -6.365 1.00 96.12 86 LYS A O 1
ATOM 670 N N . LEU A 1 87 ? 13.276 -5.436 -6.527 1.00 97.62 87 LEU A N 1
ATOM 671 C CA . LEU A 1 87 ? 12.601 -6.539 -5.841 1.00 97.62 87 LEU A CA 1
ATOM 672 C C . LEU A 1 87 ? 11.887 -7.448 -6.841 1.00 97.62 87 LEU A C 1
ATOM 674 O O . LEU A 1 87 ? 11.422 -6.969 -7.879 1.00 97.62 87 LEU A O 1
ATOM 678 N N . SER A 1 88 ? 11.755 -8.735 -6.518 1.00 98.06 88 SER A N 1
ATOM 679 C CA . SER A 1 88 ? 10.883 -9.665 -7.247 1.00 98.06 88 SER A CA 1
ATOM 680 C C . SER A 1 88 ? 9.408 -9.466 -6.881 1.00 98.06 88 SER A C 1
ATOM 682 O O . SER A 1 88 ? 9.089 -8.865 -5.855 1.00 98.06 88 SER A O 1
ATOM 684 N N . ASP A 1 89 ? 8.506 -9.985 -7.717 1.00 98.31 89 ASP A N 1
ATOM 685 C CA . ASP A 1 89 ? 7.064 -9.957 -7.431 1.00 98.31 89 ASP A CA 1
ATOM 686 C C . ASP A 1 89 ? 6.750 -10.718 -6.137 1.00 98.31 89 ASP A C 1
ATOM 688 O O . ASP A 1 89 ? 6.038 -10.192 -5.288 1.00 98.31 89 ASP A O 1
ATOM 692 N N . ASP A 1 90 ? 7.386 -11.875 -5.914 1.00 98.31 90 ASP A N 1
ATOM 693 C CA . ASP A 1 90 ? 7.229 -12.671 -4.687 1.00 98.31 90 ASP A CA 1
ATOM 694 C C . ASP A 1 90 ? 7.653 -11.917 -3.419 1.00 98.31 90 ASP A C 1
ATOM 696 O O . ASP A 1 90 ? 7.027 -12.058 -2.370 1.00 98.31 90 ASP A O 1
ATOM 700 N N . GLN A 1 91 ? 8.711 -11.099 -3.491 1.00 98.38 91 GLN A N 1
ATOM 701 C CA . GLN A 1 91 ? 9.148 -10.277 -2.357 1.00 98.38 91 GLN A CA 1
ATOM 702 C C . GLN A 1 91 ? 8.119 -9.195 -2.023 1.00 98.38 91 GLN A C 1
ATOM 704 O O . GLN A 1 91 ? 7.835 -8.951 -0.851 1.00 98.38 91 GLN A O 1
ATOM 709 N N . ILE A 1 92 ? 7.553 -8.559 -3.051 1.00 98.25 92 ILE A N 1
ATOM 710 C CA . ILE A 1 92 ? 6.513 -7.538 -2.893 1.00 98.25 92 ILE A CA 1
ATOM 711 C C . ILE A 1 92 ? 5.235 -8.183 -2.339 1.00 98.25 92 ILE A C 1
ATOM 713 O O . ILE A 1 92 ? 4.678 -7.701 -1.351 1.00 98.25 92 ILE A O 1
ATOM 717 N N . ALA A 1 93 ? 4.807 -9.302 -2.928 1.00 98.12 93 ALA A N 1
ATOM 718 C CA . ALA A 1 93 ? 3.636 -10.059 -2.503 1.00 98.12 93 ALA A CA 1
ATOM 719 C C . ALA A 1 93 ? 3.780 -10.558 -1.060 1.00 98.12 93 ALA A C 1
ATOM 721 O O . ALA A 1 93 ? 2.853 -10.420 -0.268 1.00 98.12 93 ALA A O 1
ATOM 722 N N . GLY A 1 94 ? 4.957 -11.062 -0.676 1.00 97.62 94 GLY A N 1
ATOM 723 C CA . GLY A 1 94 ? 5.240 -11.496 0.691 1.00 97.62 94 GLY A CA 1
ATOM 724 C C . GLY A 1 94 ? 5.000 -10.394 1.727 1.00 97.62 94 GLY A C 1
ATOM 725 O O . GLY A 1 94 ? 4.333 -10.632 2.732 1.00 97.62 94 GLY A O 1
ATOM 726 N N . ASP A 1 95 ? 5.462 -9.168 1.461 1.00 97.31 95 ASP A N 1
ATOM 727 C CA . ASP A 1 95 ? 5.211 -8.022 2.344 1.00 97.31 95 ASP A CA 1
ATOM 728 C C . ASP A 1 95 ? 3.729 -7.598 2.354 1.00 97.31 95 ASP A C 1
ATOM 730 O O . ASP A 1 95 ? 3.197 -7.202 3.394 1.00 97.31 95 ASP A O 1
ATOM 734 N N . MET A 1 96 ? 3.037 -7.678 1.212 1.00 97.44 96 MET A N 1
ATOM 735 C CA . MET A 1 96 ? 1.601 -7.374 1.119 1.00 97.44 96 MET A CA 1
ATOM 736 C C . MET A 1 96 ? 0.741 -8.384 1.885 1.00 97.44 96 MET A C 1
ATOM 738 O O . MET A 1 96 ? -0.172 -7.977 2.604 1.00 97.44 96 MET A O 1
A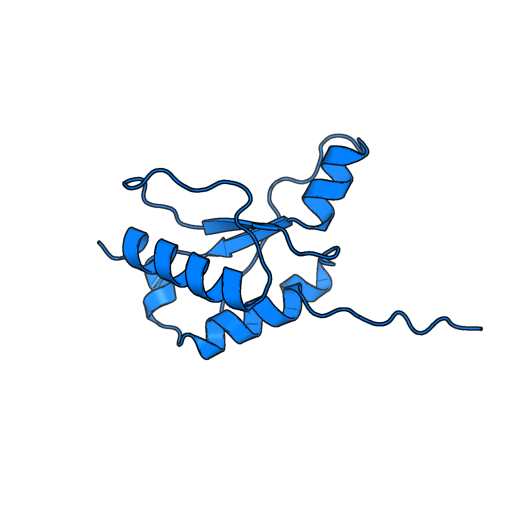TOM 742 N N . LEU A 1 97 ? 1.065 -9.676 1.800 1.00 96.62 97 LEU A N 1
ATOM 743 C CA . LEU A 1 97 ? 0.326 -10.748 2.467 1.00 96.62 97 LEU A CA 1
ATOM 744 C C . LEU A 1 97 ? 0.361 -10.615 3.993 1.00 96.62 97 LEU A C 1
ATOM 746 O O . LEU A 1 97 ? -0.658 -10.822 4.649 1.00 96.62 97 LEU A O 1
ATOM 750 N N . ILE A 1 98 ? 1.476 -10.151 4.564 1.00 95.12 98 ILE A N 1
ATOM 751 C CA . ILE A 1 98 ? 1.577 -9.829 5.999 1.00 95.12 98 ILE A CA 1
ATOM 752 C C . ILE A 1 98 ? 0.491 -8.826 6.434 1.00 95.12 98 ILE A C 1
ATOM 754 O O . ILE A 1 98 ? 0.017 -8.873 7.574 1.00 95.12 98 ILE A O 1
ATOM 758 N N . CYS A 1 99 ? 0.092 -7.914 5.542 1.00 93.50 99 CYS A N 1
ATOM 759 C CA . CYS A 1 99 ? -0.928 -6.900 5.808 1.00 93.50 99 CYS A CA 1
ATOM 760 C C . CYS A 1 99 ? -2.365 -7.401 5.598 1.00 93.50 99 CYS A C 1
ATOM 762 O O . CYS A 1 99 ? -3.301 -6.735 6.038 1.00 93.50 99 CYS A O 1
ATOM 764 N N . THR A 1 100 ? -2.560 -8.555 4.959 1.00 92.75 100 THR A N 1
ATOM 765 C CA . THR A 1 100 ? -3.883 -9.138 4.672 1.00 92.75 100 THR A CA 1
ATOM 766 C C . THR A 1 100 ? -4.158 -10.431 5.438 1.00 92.75 100 THR A C 1
ATOM 768 O O . THR A 1 100 ? -5.288 -10.925 5.428 1.00 92.75 100 THR A O 1
ATOM 771 N N . GLU A 1 101 ? -3.162 -10.972 6.141 1.00 84.94 101 GLU A N 1
ATOM 772 C CA . GLU A 1 101 ? -3.311 -12.109 7.044 1.00 84.94 101 GLU A CA 1
ATOM 773 C C . GLU A 1 101 ? -4.384 -11.846 8.111 1.00 84.94 101 GLU A C 1
ATOM 775 O O . GLU A 1 101 ? -4.272 -10.958 8.964 1.00 84.94 101 GLU A O 1
ATOM 780 N N . ARG A 1 102 ? -5.419 -12.690 8.130 1.00 66.44 102 ARG A N 1
ATOM 781 C CA . ARG A 1 102 ? -6.346 -12.746 9.260 1.00 66.44 102 ARG A CA 1
ATOM 782 C C . ARG A 1 102 ? -5.641 -13.440 10.417 1.00 66.44 102 ARG A C 1
ATOM 784 O O . ARG A 1 102 ? -5.527 -14.664 10.431 1.00 66.44 102 ARG A O 1
ATOM 791 N N . ARG A 1 103 ? -5.226 -12.692 11.440 1.00 58.75 103 ARG A N 1
ATOM 792 C CA . ARG A 1 103 ? -5.019 -13.323 12.746 1.00 58.75 103 ARG A CA 1
ATOM 793 C C . ARG A 1 103 ? -6.381 -13.768 13.262 1.00 58.75 103 ARG A C 1
ATOM 795 O O . ARG A 1 103 ? -7.226 -12.936 13.582 1.00 58.75 103 ARG A O 1
ATOM 802 N N . ILE A 1 104 ? -6.575 -15.079 13.369 1.00 48.75 104 ILE A N 1
ATOM 803 C CA . ILE A 1 104 ? -7.562 -15.632 14.292 1.00 48.75 104 ILE A CA 1
ATOM 804 C C . ILE A 1 104 ? -7.124 -15.137 15.672 1.00 48.75 104 ILE A C 1
ATOM 806 O O . ILE A 1 104 ? -6.078 -15.546 16.176 1.00 48.75 104 ILE A O 1
ATOM 810 N N . GLN A 1 105 ? -7.862 -14.194 16.259 1.00 42.84 105 GLN A N 1
ATOM 811 C CA . GLN A 1 105 ? -7.731 -13.951 17.688 1.00 42.84 105 GLN A CA 1
ATOM 812 C C . GLN A 1 105 ? -8.176 -15.244 18.362 1.00 42.84 105 GLN A C 1
ATOM 814 O O . GLN A 1 105 ? -9.353 -15.597 18.308 1.00 42.84 105 GLN A O 1
ATOM 819 N N . ALA A 1 106 ? -7.228 -15.989 18.929 1.00 42.47 106 ALA A N 1
ATOM 820 C CA . ALA A 1 106 ? -7.565 -17.038 19.869 1.00 42.47 106 ALA A CA 1
ATOM 821 C C . ALA A 1 106 ? -8.381 -16.371 20.980 1.00 42.47 106 ALA A C 1
ATOM 823 O O . ALA A 1 106 ? -7.876 -15.504 21.695 1.00 42.47 106 ALA A O 1
ATOM 824 N N . VAL A 1 107 ? -9.665 -16.714 21.051 1.00 39.28 107 VAL A N 1
ATOM 825 C CA . VAL A 1 107 ? -10.541 -16.308 22.142 1.00 39.28 107 VAL A CA 1
ATOM 826 C C . VAL A 1 107 ? -10.000 -17.019 23.376 1.00 39.28 107 VAL A C 1
ATOM 828 O O . VAL A 1 107 ? -10.171 -18.228 23.522 1.00 39.28 107 VAL A O 1
ATOM 831 N N . ALA A 1 108 ? -9.270 -16.290 24.218 1.00 43.19 108 ALA A N 1
ATOM 832 C CA . ALA A 1 108 ? -8.973 -16.757 25.561 1.00 43.19 108 ALA A CA 1
ATOM 833 C C . ALA A 1 108 ? -10.320 -16.891 26.285 1.00 43.19 108 ALA A C 1
ATOM 835 O O . ALA A 1 108 ? -11.047 -15.906 26.427 1.00 43.19 108 ALA A O 1
ATOM 836 N N . SER A 1 109 ? -10.666 -18.138 26.601 1.00 54.72 109 SER A N 1
ATOM 837 C CA . SER A 1 109 ? -11.803 -18.517 27.445 1.00 54.72 109 SER A CA 1
ATOM 838 C C . SER A 1 109 ? -11.439 -18.356 28.915 1.00 54.72 109 SER A C 1
ATOM 840 O O . SER A 1 109 ? -10.241 -18.543 29.231 1.00 54.72 109 SER A O 1
#